Protein AF-A0A151RDU5-F1 (afdb_monomer)

Radius of gyration: 15.02 Å; Cα contacts (8 Å, |Δi|>4): 114; chains: 1; bounding box: 37×22×41 Å

Solvent-accessible surface area (backbone atoms only — not comparable to full-atom values): 6421 Å² total; per-residue (Å²): 124,76,64,65,60,54,51,60,67,51,36,37,76,74,36,85,84,36,59,48,31,72,65,89,85,68,60,55,82,44,62,76,42,80,73,50,37,50,99,86,41,55,71,61,38,51,54,50,45,44,54,55,26,50,81,62,45,46,37,43,42,52,70,49,76,56,69,86,61,56,95,87,41,85,59,31,66,40,45,52,53,44,37,54,40,51,39,29,28,53,43,51,22,31,34,71,72,62,33,60,76,49,64,83,59,90,48,39,50,76,104

Sequence (111 aa):
MADSAKTATSDHLVNLANPLFLHPGENPALVLVTPLLSDNNFQQWKHDMLVALETKNKDQFVLGTLPCPASSDPLLKAWRRCNKMVMSWLARSMTPSIRQSVMWIDSASEI

Secondary structure (DSSP, 8-state):
-HHHHHHHHHHHHH-TTSTT---TT--TT---SSSPB-TT-HHHHHHHHHHHHHTTT-HHHHTT-SPPPPTT-TTHHHHHHHHHHHHHHHHHTB-HHHHHHTTT--SGGG-

Nearest PDB structures (f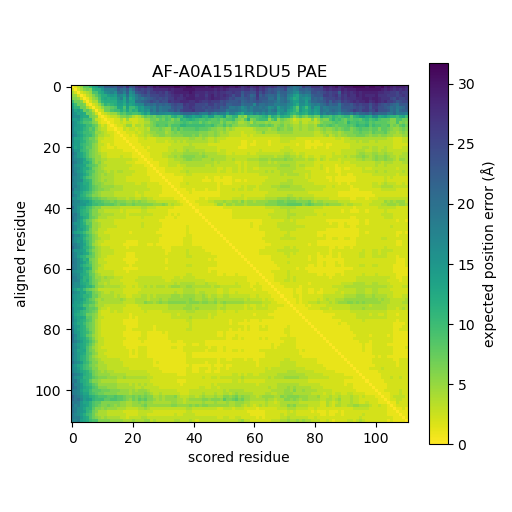oldseek):
  5csd-assembly2_B  TM=3.518E-01  e=3.905E+00  Talaromyces marneffei PM1
  5fb7-assembly1_C  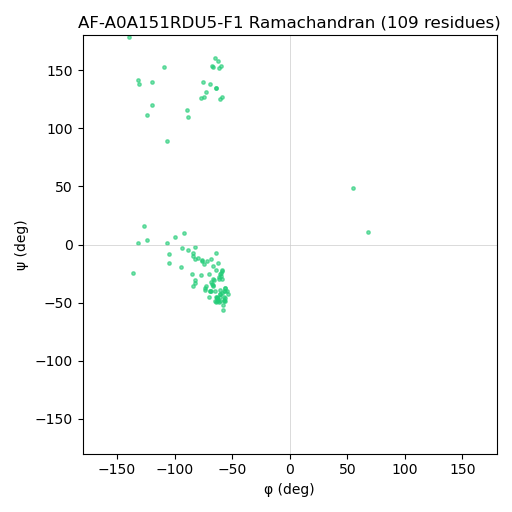TM=3.672E-01  e=5.059E+00  Talaromyces marneffei PM1

Organism: Cajanus cajan (NCBI:txid3821)

Foldseek 3Di:
DVPVLVVVLCCLDPPQLDLLNDDPPQDLLDAQDPPADDPPCCVVLVVSLCVSCVVRSPNCQQCVVDPQDDPPRSSNVSVQVSQSSSLSNNLNRHDPVVSVVCVPPRGNNVD

Structure (mmCIF, N/CA/C/O backbone):
data_AF-A0A151RDU5-F1
#
_entry.id   AF-A0A151RDU5-F1
#
loop_
_atom_site.group_PDB
_atom_site.id
_atom_site.type_symbol
_atom_site.label_atom_id
_atom_site.label_alt_id
_atom_site.label_comp_id
_atom_site.label_asym_id
_atom_site.label_entity_id
_atom_site.label_seq_id
_atom_site.pdbx_PDB_ins_code
_atom_site.Cartn_x
_atom_site.Cartn_y
_atom_site.Cartn_z
_atom_site.occupancy
_atom_site.B_iso_or_equiv
_atom_site.auth_seq_id
_atom_site.auth_comp_id
_atom_site.auth_asym_id
_atom_site.auth_atom_id
_atom_site.pdbx_PDB_model_num
ATOM 1 N N . MET A 1 1 ? -20.469 11.048 24.522 1.00 47.03 1 MET A N 1
ATOM 2 C CA . MET A 1 1 ? -19.123 10.694 24.007 1.00 47.03 1 MET A CA 1
ATOM 3 C C . MET A 1 1 ? -18.963 9.220 23.609 1.00 47.03 1 MET A C 1
ATOM 5 O O . MET A 1 1 ? -18.135 8.951 22.755 1.00 47.03 1 MET A O 1
ATOM 9 N N . ALA A 1 2 ? -19.745 8.271 24.149 1.00 44.16 2 ALA A N 1
ATOM 10 C CA . ALA A 1 2 ? -19.640 6.842 23.799 1.00 44.16 2 ALA A CA 1
ATOM 11 C C . ALA A 1 2 ? -20.211 6.450 22.412 1.00 44.16 2 ALA A C 1
ATOM 13 O O . ALA A 1 2 ? -19.887 5.383 21.896 1.00 44.16 2 ALA A O 1
ATOM 14 N N . ASP A 1 3 ? -21.040 7.304 21.806 1.00 44.34 3 ASP A N 1
ATOM 15 C CA . ASP A 1 3 ? -21.807 6.976 20.594 1.00 44.34 3 ASP A CA 1
ATOM 16 C C . ASP A 1 3 ? -21.003 7.181 19.289 1.00 44.34 3 ASP A C 1
ATOM 18 O O . ASP A 1 3 ? -21.038 6.362 18.369 1.00 44.34 3 ASP A O 1
ATOM 22 N N . SER A 1 4 ? -20.144 8.208 19.243 1.00 47.47 4 SER A N 1
ATOM 23 C CA . SER A 1 4 ? -19.265 8.470 18.090 1.00 47.47 4 SER A CA 1
ATOM 24 C C . SER A 1 4 ? -18.169 7.410 17.915 1.00 47.47 4 SER A C 1
ATOM 26 O O . SER A 1 4 ? -17.802 7.091 16.787 1.00 47.47 4 SER A O 1
ATOM 28 N N . ALA A 1 5 ? -17.676 6.814 19.009 1.00 50.59 5 ALA A N 1
ATOM 29 C CA . ALA A 1 5 ? -16.639 5.779 18.958 1.00 50.59 5 ALA A CA 1
ATOM 30 C C . ALA A 1 5 ? -17.165 4.431 18.427 1.00 50.59 5 ALA A C 1
ATOM 32 O O . ALA A 1 5 ? -16.456 3.742 17.693 1.00 50.59 5 ALA A O 1
ATOM 33 N N . LYS A 1 6 ? -18.420 4.070 18.747 1.00 50.59 6 LYS A N 1
ATOM 34 C CA . LYS A 1 6 ? -19.098 2.888 18.179 1.00 50.59 6 LYS A CA 1
ATOM 35 C C . LYS A 1 6 ? -19.409 3.062 16.695 1.00 50.59 6 LYS A C 1
ATOM 37 O O . LYS A 1 6 ? -19.209 2.139 15.914 1.00 50.59 6 LYS A O 1
ATOM 42 N N . THR A 1 7 ? -19.832 4.261 16.307 1.00 54.56 7 THR A N 1
ATOM 43 C CA . THR A 1 7 ? -20.157 4.584 14.912 1.00 54.56 7 THR A CA 1
ATOM 44 C C . THR A 1 7 ? -18.921 4.471 14.012 1.00 54.56 7 THR A C 1
ATOM 46 O O . THR A 1 7 ? -18.974 3.806 12.980 1.00 54.56 7 THR A O 1
ATOM 49 N N . ALA A 1 8 ? -17.772 5.003 14.450 1.00 57.56 8 ALA A N 1
ATOM 50 C CA . ALA A 1 8 ? -16.501 4.886 13.727 1.00 57.56 8 ALA A CA 1
ATOM 51 C C . ALA A 1 8 ? -15.972 3.437 13.639 1.00 57.56 8 ALA A C 1
ATOM 53 O O . ALA A 1 8 ? -15.332 3.062 12.656 1.00 57.56 8 ALA A O 1
ATOM 54 N N . THR A 1 9 ? -16.256 2.592 14.640 1.00 60.78 9 THR A N 1
ATOM 55 C CA . THR A 1 9 ? -15.820 1.184 14.632 1.00 60.78 9 THR A CA 1
ATOM 56 C C . THR A 1 9 ? -16.658 0.292 13.726 1.00 60.78 9 THR A C 1
ATOM 58 O O . THR A 1 9 ? -16.122 -0.687 13.230 1.00 60.78 9 THR A O 1
ATOM 61 N N . SER A 1 10 ? -17.920 0.602 13.441 1.00 74.12 10 SER A N 1
ATOM 62 C CA . SER A 1 10 ? -18.682 -0.111 12.402 1.00 74.12 10 SER A CA 1
ATOM 63 C C . SER A 1 10 ? -18.454 0.450 10.999 1.00 74.12 10 SER A C 1
ATOM 65 O O . SER A 1 10 ? -18.590 -0.284 10.024 1.00 74.12 10 SER A O 1
ATOM 67 N N . ASP A 1 11 ? -18.084 1.727 10.887 1.00 83.19 11 ASP A N 1
ATOM 68 C CA . ASP A 1 11 ? -17.970 2.432 9.606 1.00 83.19 11 ASP A CA 1
ATOM 69 C C . ASP A 1 11 ? -16.997 1.740 8.638 1.00 83.19 11 ASP A C 1
ATOM 71 O O . ASP A 1 11 ? -17.352 1.444 7.500 1.00 83.19 11 ASP A O 1
ATOM 75 N N . HIS A 1 12 ? -15.819 1.330 9.119 1.00 85.38 12 HIS A N 1
ATOM 76 C CA . HIS A 1 12 ? -14.824 0.615 8.308 1.00 85.38 12 HIS A CA 1
ATOM 77 C C . HIS A 1 12 ? -15.275 -0.770 7.796 1.00 85.38 12 HIS A C 1
ATOM 79 O O . HIS A 1 12 ? -14.545 -1.406 7.039 1.00 85.38 12 HIS A O 1
ATOM 85 N N . LEU A 1 13 ? -16.436 -1.278 8.223 1.00 86.94 13 LEU A N 1
ATOM 86 C CA . LEU A 1 13 ? -16.988 -2.555 7.760 1.00 86.94 13 LEU A CA 1
ATOM 87 C C . LEU A 1 13 ? -17.972 -2.398 6.600 1.00 86.94 13 LEU A C 1
ATOM 89 O O . LEU A 1 13 ? -18.244 -3.384 5.920 1.00 86.94 13 LEU A O 1
ATOM 93 N N . VAL A 1 14 ? -18.525 -1.202 6.386 1.00 89.62 14 VAL A N 1
ATOM 94 C CA . VAL A 1 14 ? -19.631 -0.987 5.435 1.00 89.62 14 VAL A CA 1
ATOM 95 C C . VAL A 1 14 ? -19.462 0.251 4.556 1.00 89.62 14 VAL A C 1
ATOM 97 O O . VAL A 1 14 ? -20.022 0.300 3.464 1.00 89.62 14 VAL A O 1
ATOM 100 N N . ASN A 1 15 ? -18.692 1.246 4.997 1.00 91.19 15 ASN A N 1
ATOM 101 C CA . ASN A 1 15 ? -18.498 2.492 4.271 1.00 91.19 15 ASN A CA 1
ATOM 102 C C . ASN A 1 15 ? -17.328 2.386 3.289 1.00 91.19 15 ASN A C 1
ATOM 104 O O . ASN A 1 15 ? -16.163 2.384 3.678 1.00 91.19 15 ASN A O 1
ATOM 108 N N . LEU A 1 16 ? -17.659 2.371 1.999 1.00 88.38 16 LEU A N 1
ATOM 109 C CA . LEU A 1 16 ? -16.709 2.309 0.884 1.00 88.38 16 LEU A CA 1
ATOM 110 C C . LEU A 1 16 ? -15.729 3.496 0.839 1.00 88.38 16 LEU A C 1
ATOM 112 O O . LEU A 1 16 ? -14.634 3.364 0.293 1.00 88.38 16 LEU A O 1
ATOM 116 N N . ALA A 1 17 ? -16.107 4.647 1.403 1.00 89.88 17 ALA A N 1
ATOM 117 C CA . ALA A 1 17 ? -15.253 5.831 1.466 1.00 89.88 17 ALA A CA 1
ATOM 118 C C . ALA A 1 17 ? -14.253 5.786 2.635 1.00 89.88 17 ALA A C 1
ATOM 120 O O . ALA A 1 17 ? -13.328 6.594 2.682 1.00 89.88 17 ALA A O 1
ATOM 121 N N . ASN A 1 18 ? -14.416 4.861 3.587 1.00 93.81 18 ASN A N 1
ATOM 122 C CA . ASN A 1 18 ? -13.499 4.745 4.712 1.00 93.81 18 ASN A CA 1
ATOM 123 C C . ASN A 1 18 ? -12.168 4.115 4.243 1.00 93.81 18 ASN A C 1
ATOM 125 O O . ASN A 1 18 ? -12.177 3.018 3.678 1.00 93.81 18 ASN A O 1
ATOM 129 N N . PRO A 1 19 ? -11.001 4.728 4.511 1.00 95.06 19 PRO A N 1
ATOM 130 C CA . PRO A 1 19 ? -9.712 4.185 4.075 1.00 95.06 19 PRO A CA 1
ATOM 131 C C . PRO A 1 19 ? -9.375 2.827 4.714 1.00 95.06 19 PRO A C 1
ATOM 133 O O . PRO A 1 19 ? -8.606 2.053 4.144 1.00 95.06 19 PRO A O 1
ATOM 136 N N . LEU A 1 20 ? -9.983 2.495 5.859 1.00 96.88 20 LEU A N 1
ATOM 137 C CA . LEU A 1 20 ? -9.848 1.208 6.551 1.00 96.88 20 LEU A CA 1
ATOM 138 C C . LEU A 1 20 ? -10.850 0.144 6.084 1.00 96.88 20 LEU A C 1
ATOM 140 O O . LEU A 1 20 ? -10.772 -1.002 6.540 1.00 96.88 20 LEU A O 1
ATOM 144 N N . PHE A 1 21 ? -11.776 0.499 5.191 1.00 95.69 21 PHE A N 1
ATOM 145 C CA . PHE A 1 21 ? -12.633 -0.474 4.533 1.00 95.69 21 PHE A CA 1
ATOM 146 C C . PHE A 1 21 ? -11.832 -1.267 3.500 1.00 95.69 21 PHE A C 1
ATOM 148 O O . PHE A 1 21 ? -11.113 -0.709 2.665 1.00 95.69 21 PHE A O 1
ATOM 155 N N . LEU A 1 22 ? -11.974 -2.590 3.552 1.00 95.19 22 LEU A N 1
ATOM 156 C CA . LEU A 1 22 ? -11.368 -3.519 2.609 1.00 95.19 22 LEU A CA 1
ATOM 157 C C . LEU A 1 22 ? -12.474 -4.369 1.990 1.00 95.19 22 LEU A C 1
ATOM 159 O O . LEU A 1 22 ? -13.078 -5.197 2.674 1.00 95.19 22 LEU A O 1
ATOM 163 N N . HIS A 1 23 ? -12.734 -4.161 0.699 1.00 92.06 23 HIS A N 1
ATOM 164 C CA . HIS A 1 23 ? -13.775 -4.896 -0.006 1.00 92.06 23 HIS A CA 1
ATOM 165 C C . HIS A 1 23 ? -13.428 -6.401 -0.052 1.00 92.06 23 HIS A C 1
ATOM 167 O O . HIS A 1 23 ? -12.289 -6.742 -0.379 1.00 92.06 23 HIS A O 1
ATOM 173 N N . PRO A 1 24 ? -14.372 -7.325 0.222 1.00 91.06 24 PRO A N 1
ATOM 174 C CA . PRO A 1 24 ? -14.094 -8.768 0.230 1.00 91.06 24 PRO A CA 1
ATOM 175 C C . PRO A 1 24 ? -13.558 -9.329 -1.095 1.00 91.06 24 PRO A C 1
ATOM 177 O O . PRO A 1 24 ? -12.916 -10.372 -1.105 1.00 91.06 24 PRO A O 1
ATOM 180 N N . GLY A 1 25 ? -13.830 -8.644 -2.210 1.00 92.50 25 GLY A N 1
ATOM 181 C CA . GLY A 1 25 ? -13.327 -9.003 -3.540 1.00 92.50 25 GLY A CA 1
ATOM 182 C C . GLY A 1 25 ? -11.899 -8.535 -3.846 1.00 92.50 25 GLY A C 1
ATOM 183 O O . GLY A 1 25 ? -11.406 -8.806 -4.937 1.00 92.50 25 GLY A O 1
ATOM 184 N N . GLU A 1 26 ? -11.237 -7.814 -2.936 1.00 94.69 26 GLU A N 1
ATOM 185 C CA . GLU A 1 26 ? -9.845 -7.404 -3.140 1.00 94.69 26 GLU A CA 1
ATOM 186 C C . GLU A 1 26 ? -8.897 -8.606 -3.088 1.00 94.69 26 GLU A C 1
ATOM 188 O O . GLU A 1 26 ? -9.008 -9.484 -2.231 1.00 94.69 26 GLU A O 1
ATOM 193 N N . ASN A 1 27 ? -7.930 -8.623 -4.005 1.00 96.19 27 ASN A N 1
ATOM 194 C CA . ASN A 1 27 ? -7.009 -9.738 -4.182 1.00 96.19 27 ASN A CA 1
ATOM 195 C C . ASN A 1 27 ? -5.556 -9.276 -3.967 1.00 96.19 27 ASN A C 1
ATOM 197 O O . ASN A 1 27 ? -5.077 -8.442 -4.742 1.00 96.19 27 ASN A O 1
ATOM 201 N N . PRO A 1 28 ? -4.815 -9.840 -2.993 1.00 95.94 28 PRO A N 1
ATOM 202 C CA . PRO A 1 28 ? -3.417 -9.473 -2.753 1.00 95.94 28 PRO A CA 1
ATOM 203 C C . PRO A 1 28 ? -2.470 -9.871 -3.898 1.00 95.94 28 PRO A C 1
ATOM 205 O O . PRO A 1 28 ? -1.374 -9.328 -4.001 1.00 95.94 28 PRO A O 1
ATOM 208 N N . ALA A 1 29 ? -2.864 -10.800 -4.774 1.00 96.44 29 ALA A N 1
ATOM 209 C CA . ALA A 1 29 ? -2.064 -11.215 -5.928 1.00 96.44 29 ALA A CA 1
ATOM 210 C C . ALA A 1 29 ? -2.230 -10.303 -7.159 1.00 96.44 29 ALA A C 1
ATOM 212 O O . ALA A 1 29 ? -1.503 -10.478 -8.142 1.00 96.44 29 ALA A O 1
ATOM 213 N N . LEU A 1 30 ? -3.161 -9.342 -7.119 1.00 97.44 30 LEU A N 1
ATOM 214 C CA . LEU A 1 30 ? -3.423 -8.429 -8.229 1.00 97.44 30 LEU A CA 1
ATOM 215 C C . LEU A 1 30 ? -2.205 -7.535 -8.507 1.00 97.44 30 LEU A C 1
ATOM 217 O O . LEU A 1 30 ? -1.607 -6.968 -7.593 1.00 97.44 30 LEU A O 1
ATOM 221 N N . VAL A 1 31 ? -1.851 -7.400 -9.784 1.00 98.19 31 VAL A N 1
ATOM 222 C CA . VAL A 1 31 ? -0.886 -6.401 -10.258 1.00 98.19 31 VAL A CA 1
ATOM 223 C C . VAL A 1 31 ? -1.677 -5.139 -10.586 1.00 98.19 31 VAL A C 1
ATOM 225 O O . VAL A 1 31 ? -2.535 -5.186 -11.464 1.00 98.19 31 VAL A O 1
ATOM 228 N N . LEU A 1 32 ? -1.428 -4.044 -9.865 1.00 98.00 32 LEU A N 1
ATOM 229 C CA . LEU A 1 32 ? -2.176 -2.797 -10.062 1.00 98.00 32 LEU A CA 1
ATOM 230 C C . LEU A 1 32 ? -1.636 -1.966 -11.224 1.00 98.00 32 LEU A C 1
ATOM 232 O O . LEU A 1 32 ? -2.407 -1.289 -11.894 1.00 98.00 32 LEU A O 1
ATOM 236 N N . VAL A 1 33 ? -0.322 -2.018 -11.452 1.00 98.06 33 VAL A N 1
ATOM 237 C CA . VAL A 1 33 ? 0.361 -1.163 -12.426 1.00 98.06 33 VAL A CA 1
ATOM 238 C C . VAL A 1 33 ? 1.271 -1.987 -13.323 1.00 98.06 33 VAL A C 1
ATOM 240 O O . VAL A 1 33 ? 2.013 -2.859 -12.866 1.00 98.06 33 VAL A O 1
ATOM 243 N N . THR A 1 34 ? 1.237 -1.657 -14.611 1.00 96.75 34 THR A N 1
ATOM 244 C CA . THR A 1 34 ? 2.196 -2.104 -15.621 1.00 96.75 34 THR A CA 1
ATOM 245 C C . THR A 1 34 ? 2.663 -0.896 -16.441 1.00 96.75 34 THR A C 1
ATOM 247 O O . THR A 1 34 ? 1.813 -0.074 -16.777 1.00 96.75 34 THR A O 1
ATOM 250 N N . PRO A 1 35 ? 3.947 -0.798 -16.833 1.00 97.50 35 PRO A N 1
ATOM 251 C CA . PRO A 1 35 ? 5.021 -1.763 -16.583 1.00 97.50 35 PRO A CA 1
ATOM 252 C C . PRO A 1 35 ? 5.403 -1.861 -15.097 1.00 97.50 35 PRO A C 1
ATOM 254 O O . PRO A 1 35 ? 5.200 -0.924 -14.330 1.00 97.50 35 PRO A O 1
ATOM 257 N N . LEU A 1 36 ? 5.938 -3.017 -14.687 1.00 98.44 36 LEU A N 1
ATOM 258 C CA . LEU A 1 36 ? 6.411 -3.222 -13.312 1.00 98.44 36 LEU A CA 1
ATOM 259 C C . LEU A 1 36 ? 7.543 -2.242 -12.977 1.00 98.44 36 LEU A C 1
ATOM 261 O O . LEU A 1 36 ? 8.309 -1.862 -13.868 1.00 98.44 36 LEU A O 1
ATOM 265 N N . LEU A 1 37 ? 7.693 -1.889 -11.698 1.00 98.50 37 LEU A N 1
ATOM 266 C CA . LEU A 1 37 ? 8.811 -1.060 -11.248 1.00 98.50 37 LEU A CA 1
ATOM 267 C C . LEU A 1 37 ? 10.144 -1.734 -11.580 1.00 98.50 37 LEU A C 1
ATOM 269 O O . LEU A 1 37 ? 10.383 -2.888 -11.210 1.00 98.50 37 LEU A O 1
ATOM 273 N N . SER A 1 38 ? 10.994 -0.978 -12.255 1.00 97.12 38 SER A N 1
ATOM 274 C CA . SER A 1 38 ? 12.341 -1.310 -12.700 1.00 97.12 38 SER A CA 1
ATOM 275 C C . SER A 1 38 ? 13.251 -0.093 -12.503 1.00 97.12 38 SER A C 1
ATOM 277 O O . SER A 1 38 ? 12.799 0.978 -12.093 1.00 97.12 38 SER A O 1
ATOM 279 N N . ASP A 1 39 ? 14.530 -0.237 -12.829 1.00 95.00 39 ASP A N 1
ATOM 280 C CA . ASP A 1 39 ? 15.556 0.755 -12.494 1.00 95.00 39 ASP A CA 1
ATOM 281 C C . ASP A 1 39 ? 15.421 2.092 -13.252 1.00 95.00 39 ASP A C 1
ATOM 283 O O . ASP A 1 39 ? 16.072 3.072 -12.899 1.00 95.00 39 ASP A O 1
ATOM 287 N N . ASN A 1 40 ? 14.580 2.163 -14.292 1.00 96.75 40 ASN A N 1
ATOM 288 C CA . ASN A 1 40 ? 14.480 3.326 -15.182 1.00 96.75 40 ASN A CA 1
ATOM 289 C C . ASN A 1 40 ? 13.069 3.932 -15.310 1.00 96.75 40 ASN A C 1
ATOM 291 O O . ASN A 1 40 ? 12.893 4.875 -16.078 1.00 96.75 40 ASN A O 1
ATOM 295 N N . ASN A 1 41 ? 12.068 3.430 -14.576 1.00 98.12 41 ASN A N 1
ATOM 296 C CA . ASN A 1 41 ? 10.670 3.861 -14.731 1.00 98.12 41 ASN A CA 1
ATOM 297 C C . ASN A 1 41 ? 9.992 4.323 -13.431 1.00 98.12 41 ASN A C 1
ATOM 299 O O . ASN A 1 41 ? 8.769 4.453 -13.400 1.00 98.12 41 ASN A O 1
ATOM 303 N N . PHE A 1 42 ? 10.760 4.615 -12.375 1.00 97.38 42 PHE A N 1
ATOM 304 C CA . PHE A 1 42 ? 10.211 4.960 -11.058 1.00 97.38 42 PHE A CA 1
ATOM 305 C C . PHE A 1 42 ? 9.191 6.105 -11.083 1.00 97.38 42 PHE A C 1
ATOM 307 O O . PHE A 1 42 ? 8.157 5.993 -10.438 1.00 97.38 42 PHE A O 1
ATOM 314 N N . GLN A 1 43 ? 9.433 7.185 -11.836 1.00 98.12 43 GLN A N 1
ATOM 315 C CA . GLN A 1 43 ? 8.505 8.327 -11.864 1.00 98.12 43 GLN A CA 1
ATOM 316 C C . GLN A 1 43 ? 7.139 7.952 -12.451 1.00 98.12 43 GLN A C 1
ATOM 318 O O . GLN A 1 43 ? 6.111 8.282 -11.862 1.00 98.12 43 GLN A O 1
ATOM 323 N N . GLN A 1 44 ? 7.132 7.213 -13.566 1.00 98.38 44 GLN A N 1
ATOM 324 C CA . GLN A 1 44 ? 5.902 6.719 -14.186 1.00 98.38 44 GLN A CA 1
ATOM 325 C C . GLN A 1 44 ? 5.189 5.735 -13.256 1.00 98.38 44 GLN A C 1
ATOM 327 O O . GLN A 1 44 ? 4.010 5.897 -12.961 1.00 98.38 44 GLN A O 1
ATOM 332 N N . TRP A 1 45 ? 5.929 4.755 -12.730 1.00 98.56 45 TRP A N 1
ATOM 333 C CA . TRP A 1 45 ? 5.375 3.751 -11.831 1.00 98.56 45 TRP A CA 1
ATOM 334 C C . TRP A 1 45 ? 4.788 4.373 -10.560 1.00 98.56 45 TRP A C 1
ATOM 336 O O . TRP A 1 45 ? 3.694 4.004 -10.149 1.00 98.56 45 TRP A O 1
ATOM 346 N N . LYS A 1 46 ? 5.481 5.348 -9.958 1.00 98.12 46 LYS A N 1
ATOM 347 C CA . LYS A 1 46 ? 5.020 6.064 -8.764 1.00 98.12 46 LYS A CA 1
ATOM 348 C C . LYS A 1 46 ? 3.702 6.781 -9.034 1.00 98.12 46 LYS A C 1
ATOM 350 O O . LYS A 1 46 ? 2.786 6.670 -8.225 1.00 98.12 46 LYS A O 1
ATOM 355 N N . HIS A 1 47 ? 3.619 7.516 -10.143 1.00 98.44 47 HIS A N 1
ATOM 356 C CA . HIS A 1 47 ? 2.397 8.208 -10.540 1.00 98.44 47 HIS A CA 1
ATOM 357 C C . HIS A 1 47 ? 1.236 7.219 -10.697 1.00 98.44 47 HIS A C 1
ATOM 359 O O . HIS A 1 47 ? 0.199 7.374 -10.057 1.00 98.44 47 HIS A O 1
ATOM 365 N N . ASP A 1 48 ? 1.436 6.160 -11.478 1.00 98.56 48 ASP A N 1
ATOM 366 C CA . ASP A 1 48 ? 0.375 5.197 -11.776 1.00 98.56 48 ASP A CA 1
ATOM 367 C C . ASP A 1 48 ? -0.051 4.407 -10.537 1.00 98.56 48 ASP A C 1
ATOM 369 O O . ASP A 1 48 ? -1.233 4.109 -10.361 1.00 98.56 48 ASP A O 1
ATOM 373 N N . MET A 1 49 ? 0.893 4.105 -9.642 1.00 98.56 49 MET A N 1
ATOM 374 C CA . MET A 1 49 ? 0.606 3.407 -8.394 1.00 98.56 49 MET A CA 1
ATOM 375 C C . MET A 1 49 ? -0.193 4.284 -7.434 1.00 98.56 49 MET A C 1
ATOM 377 O O . MET A 1 49 ? -1.131 3.791 -6.808 1.00 98.56 49 MET A O 1
ATOM 381 N N . LEU A 1 50 ? 0.124 5.580 -7.347 1.00 98.50 50 LEU A N 1
ATOM 382 C CA . LEU A 1 50 ? -0.676 6.530 -6.574 1.00 98.50 50 LEU A CA 1
ATOM 383 C C . LEU A 1 50 ? -2.101 6.620 -7.121 1.00 98.50 50 LEU A C 1
ATOM 385 O O . LEU A 1 50 ? -3.038 6.417 -6.354 1.00 98.50 50 LEU A O 1
ATOM 389 N N . VAL A 1 51 ? -2.275 6.793 -8.436 1.00 98.50 51 VAL A N 1
ATOM 390 C CA . VAL A 1 51 ? -3.608 6.811 -9.066 1.00 98.50 51 VAL A CA 1
ATOM 391 C C . VAL A 1 51 ? -4.376 5.520 -8.762 1.00 98.50 51 VAL A C 1
ATOM 393 O O . VAL A 1 51 ? -5.530 5.562 -8.333 1.00 98.50 51 VAL A O 1
ATOM 396 N N . ALA A 1 52 ? -3.744 4.354 -8.922 1.00 98.31 52 ALA A N 1
ATOM 397 C CA . ALA A 1 52 ? -4.388 3.072 -8.647 1.00 98.31 52 ALA A CA 1
ATOM 398 C C . ALA A 1 52 ? -4.829 2.939 -7.177 1.00 98.31 52 ALA A C 1
ATOM 400 O O . ALA A 1 52 ? -5.916 2.427 -6.902 1.00 98.31 52 ALA A O 1
ATOM 401 N N . LEU A 1 53 ? -4.023 3.415 -6.226 1.00 98.12 53 LEU A N 1
ATOM 402 C CA . LEU A 1 53 ? -4.356 3.378 -4.802 1.00 98.12 53 LEU A CA 1
ATOM 403 C C . LEU A 1 53 ? -5.425 4.408 -4.412 1.00 98.12 53 LEU A C 1
ATOM 405 O O . LEU A 1 53 ? -6.290 4.081 -3.597 1.00 98.12 53 LEU A O 1
ATOM 409 N N . GLU A 1 54 ? -5.417 5.604 -5.002 1.00 97.50 54 GLU A N 1
ATOM 410 C CA . GLU A 1 54 ? -6.452 6.629 -4.795 1.00 97.50 54 GLU A CA 1
ATOM 411 C C . GLU A 1 54 ? -7.828 6.117 -5.230 1.00 97.50 54 GLU A C 1
ATOM 413 O O . GLU A 1 54 ? -8.791 6.227 -4.476 1.00 97.50 54 GLU A O 1
ATOM 418 N N . THR A 1 55 ? -7.925 5.428 -6.376 1.00 96.25 55 THR A N 1
ATOM 419 C CA . THR A 1 55 ? -9.202 4.826 -6.823 1.00 96.25 55 THR A CA 1
ATOM 420 C C . THR A 1 55 ? -9.750 3.762 -5.861 1.00 96.25 55 THR A C 1
ATOM 422 O O . THR A 1 55 ? -10.926 3.405 -5.928 1.00 96.25 55 THR A O 1
ATOM 425 N N . LYS A 1 56 ? -8.906 3.262 -4.949 1.00 95.31 56 LYS A N 1
ATOM 426 C CA . LYS A 1 56 ? -9.237 2.277 -3.911 1.00 95.31 56 LYS A CA 1
ATOM 427 C C . LYS A 1 56 ? -9.326 2.883 -2.501 1.00 95.31 56 LYS A C 1
ATOM 429 O O . LYS A 1 56 ? -9.559 2.134 -1.546 1.00 95.31 56 LYS A O 1
ATOM 434 N N . ASN A 1 57 ? -9.132 4.197 -2.345 1.00 96.94 57 ASN A N 1
ATOM 435 C CA . ASN A 1 57 ? -9.002 4.891 -1.057 1.00 96.94 57 ASN 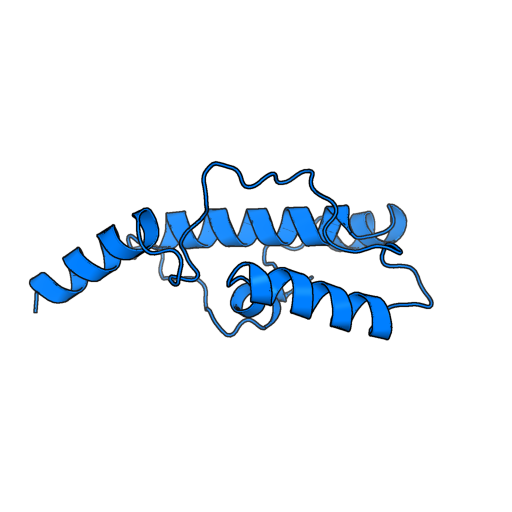A CA 1
ATOM 436 C C . ASN A 1 57 ? -7.892 4.286 -0.170 1.00 96.94 57 ASN A C 1
ATOM 438 O O . ASN A 1 57 ? -8.133 3.911 0.984 1.00 96.94 57 ASN A O 1
ATOM 442 N N . LYS A 1 58 ? -6.696 4.070 -0.736 1.00 97.81 58 LYS A N 1
ATOM 443 C CA . LYS A 1 58 ? -5.546 3.434 -0.058 1.00 97.81 58 LYS A CA 1
ATOM 444 C C . LYS A 1 58 ? -4.222 4.192 -0.206 1.00 97.81 58 LYS A C 1
ATOM 446 O O . LYS A 1 58 ? -3.211 3.747 0.332 1.00 97.81 58 LYS A O 1
ATOM 451 N N . ASP A 1 59 ? -4.224 5.332 -0.879 1.00 98.06 59 ASP A N 1
ATOM 452 C CA . ASP A 1 59 ? -3.078 6.232 -1.060 1.00 98.06 59 ASP A CA 1
ATOM 453 C C . ASP A 1 59 ? -2.469 6.689 0.277 1.00 98.06 59 ASP A C 1
ATOM 455 O O . ASP A 1 59 ? -1.250 6.703 0.444 1.00 98.06 59 ASP A O 1
ATOM 459 N N . GLN A 1 60 ? -3.307 6.934 1.286 1.00 97.94 60 GLN A N 1
ATOM 460 C CA . GLN A 1 60 ? -2.862 7.381 2.608 1.00 97.94 60 GLN A CA 1
ATOM 461 C C . GLN A 1 60 ? -1.895 6.409 3.307 1.00 97.94 60 GLN A C 1
ATOM 463 O 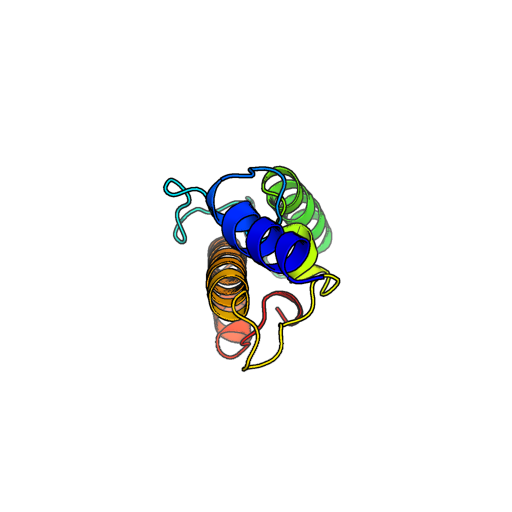O . GLN A 1 60 ? -1.145 6.825 4.193 1.00 97.94 60 GLN A O 1
ATOM 468 N N . PHE A 1 61 ? -1.894 5.124 2.925 1.00 98.25 61 PHE A N 1
ATOM 469 C CA . PHE A 1 61 ? -0.954 4.131 3.455 1.00 98.25 61 PHE A CA 1
ATOM 470 C C . PHE A 1 61 ? 0.461 4.312 2.904 1.00 98.25 61 PHE A C 1
ATOM 472 O O . PHE A 1 61 ? 1.412 4.157 3.662 1.00 98.25 61 PHE A O 1
ATOM 479 N N . VAL A 1 62 ? 0.613 4.653 1.618 1.00 97.88 62 VAL A N 1
ATOM 480 C CA . VAL A 1 62 ? 1.936 4.914 1.017 1.00 97.88 62 VAL A CA 1
ATOM 481 C C . VAL A 1 62 ? 2.422 6.328 1.305 1.00 97.88 62 VAL A C 1
ATOM 483 O O . VAL A 1 62 ? 3.615 6.551 1.458 1.00 97.88 62 VAL A O 1
ATOM 486 N N . LEU A 1 63 ? 1.499 7.283 1.451 1.00 97.31 63 LEU A N 1
ATOM 487 C CA . LEU A 1 63 ? 1.828 8.651 1.854 1.00 97.31 63 LEU A CA 1
ATOM 488 C C . LEU A 1 63 ? 2.139 8.771 3.355 1.00 97.31 63 LEU A C 1
ATOM 490 O O . LEU A 1 63 ? 2.640 9.803 3.794 1.00 97.31 63 LEU A O 1
ATOM 494 N N . GLY A 1 64 ? 1.816 7.750 4.156 1.00 96.50 64 GLY A N 1
ATOM 495 C CA . GLY A 1 64 ? 2.004 7.764 5.610 1.00 96.50 64 GLY A CA 1
ATOM 496 C C . GLY A 1 64 ? 1.094 8.752 6.350 1.00 96.50 64 GLY A C 1
ATOM 497 O O . GLY A 1 64 ? 1.272 8.982 7.544 1.00 96.50 64 GLY A O 1
ATOM 498 N N . THR A 1 65 ? 0.101 9.332 5.671 1.00 97.31 65 THR A N 1
ATOM 499 C CA . THR A 1 65 ? -0.842 10.294 6.259 1.00 97.31 65 THR A CA 1
ATOM 500 C C . THR A 1 65 ? -1.904 9.621 7.128 1.00 97.31 65 THR A C 1
ATOM 502 O O . THR A 1 65 ? -2.591 10.307 7.882 1.00 97.31 65 THR A O 1
ATOM 505 N N . LEU A 1 66 ? -2.038 8.291 7.048 1.00 95.69 66 LEU A N 1
ATOM 506 C CA . LEU A 1 66 ? -2.866 7.482 7.943 1.00 95.69 66 LEU A CA 1
ATOM 507 C C . LEU A 1 66 ? -1.978 6.683 8.918 1.00 95.69 66 LEU A C 1
ATOM 509 O O . LEU A 1 66 ? -1.599 5.547 8.608 1.00 95.69 66 LEU A O 1
ATOM 513 N N . PRO A 1 67 ? -1.637 7.246 10.093 1.00 94.88 67 PRO A N 1
ATOM 514 C CA . PRO A 1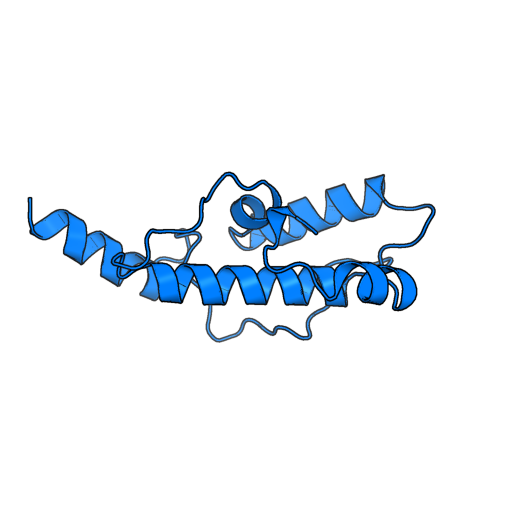 67 ? -0.698 6.623 11.019 1.00 94.88 67 PRO A CA 1
ATOM 515 C C . PRO A 1 67 ? -1.244 5.320 11.611 1.00 94.88 67 PRO A C 1
ATOM 517 O O . PRO A 1 67 ? -2.454 5.140 11.769 1.00 94.88 67 PRO A O 1
ATOM 520 N N . CYS A 1 68 ? -0.332 4.418 11.979 1.00 95.94 68 CYS A N 1
ATOM 521 C CA . CYS A 1 68 ? -0.672 3.182 12.677 1.00 95.94 68 CYS A CA 1
ATOM 522 C C . CYS A 1 68 ? -1.356 3.499 14.026 1.00 95.94 68 CYS A C 1
ATOM 524 O O . CYS A 1 68 ? -0.777 4.229 14.837 1.00 95.94 68 CYS A O 1
ATOM 526 N N . PRO A 1 69 ? -2.558 2.956 14.296 1.00 96.25 69 PRO A N 1
ATOM 527 C CA . PRO A 1 69 ? -3.237 3.152 15.572 1.00 96.25 69 PRO A CA 1
ATOM 528 C C . PRO A 1 69 ? -2.483 2.536 16.760 1.00 96.25 69 PRO A C 1
ATOM 530 O O . PRO A 1 69 ? -1.680 1.611 16.608 1.00 96.25 69 PRO A O 1
ATOM 533 N N . ALA A 1 70 ? -2.795 3.003 17.971 1.00 96.56 70 ALA A N 1
ATOM 534 C CA . ALA A 1 70 ? -2.261 2.426 19.204 1.00 96.56 70 ALA A CA 1
ATOM 535 C C . ALA A 1 70 ? -2.684 0.954 19.385 1.00 96.56 70 ALA A C 1
ATOM 537 O O . ALA A 1 70 ? -3.703 0.507 18.863 1.00 96.56 70 ALA A O 1
ATOM 538 N N . SER A 1 71 ? -1.934 0.193 20.189 1.00 95.44 71 SER A N 1
ATOM 539 C CA . SER A 1 71 ? -2.216 -1.229 20.462 1.00 95.44 71 SER A CA 1
ATOM 540 C C . SER A 1 71 ? -3.585 -1.492 21.100 1.00 95.44 71 SER A C 1
ATOM 542 O O . SER A 1 71 ? -4.145 -2.572 20.914 1.00 95.44 71 SER A O 1
ATOM 544 N N . SER A 1 72 ? -4.122 -0.516 21.832 1.00 95.69 72 SER A N 1
ATOM 545 C CA . SER A 1 72 ? -5.449 -0.552 22.451 1.00 95.69 72 SER A CA 1
ATOM 546 C C . SER A 1 72 ? -6.582 -0.140 21.507 1.00 95.69 72 SER A C 1
ATOM 548 O O . SER A 1 72 ? -7.749 -0.300 21.865 1.00 95.69 72 SER A O 1
ATOM 550 N N . ASP A 1 73 ? -6.266 0.392 20.324 1.00 93.81 73 ASP A N 1
ATOM 551 C CA . ASP A 1 73 ? -7.266 0.897 19.393 1.00 93.81 73 ASP A CA 1
ATOM 552 C C . ASP A 1 73 ? -7.965 -0.269 18.662 1.00 93.81 73 ASP A C 1
ATOM 554 O O . ASP A 1 73 ? -7.298 -1.102 18.030 1.00 93.81 73 ASP A O 1
ATOM 558 N N . PRO A 1 74 ? -9.309 -0.351 18.695 1.00 93.50 74 PRO A N 1
ATOM 559 C CA . PRO A 1 74 ? -10.053 -1.393 17.987 1.00 93.50 74 PRO A CA 1
ATOM 560 C C . PRO A 1 74 ? -9.820 -1.401 16.464 1.00 93.50 74 PRO A C 1
ATOM 562 O O . PRO A 1 74 ? -9.955 -2.454 15.833 1.00 93.50 74 PRO A O 1
ATOM 565 N N . LEU A 1 75 ? -9.436 -0.272 15.860 1.00 94.94 75 LEU A N 1
ATOM 566 C CA . LEU A 1 75 ? -9.183 -0.139 14.423 1.00 94.94 75 LEU A CA 1
ATOM 567 C C . LEU A 1 75 ? -7.813 -0.679 13.991 1.00 94.94 75 LEU A C 1
ATOM 569 O O . LEU A 1 75 ? -7.596 -0.889 12.795 1.00 94.94 75 LEU A O 1
ATOM 573 N N . LEU A 1 76 ? -6.907 -0.994 14.925 1.00 95.75 76 LEU A N 1
ATOM 574 C CA . LEU A 1 76 ? -5.564 -1.495 14.610 1.00 95.75 76 LEU A CA 1
ATOM 575 C C . LEU A 1 76 ? -5.592 -2.737 13.705 1.00 95.75 76 LEU A C 1
ATOM 577 O O . LEU A 1 76 ? -4.796 -2.864 12.774 1.00 95.75 76 LEU A O 1
ATOM 581 N N . LYS A 1 77 ? -6.526 -3.665 13.942 1.00 95.62 77 LYS A N 1
ATOM 582 C CA . LYS A 1 77 ? -6.661 -4.874 13.111 1.00 95.62 77 LYS A CA 1
ATOM 583 C C . LYS A 1 77 ? -7.118 -4.551 11.686 1.00 95.62 77 LYS A C 1
ATOM 585 O O . LYS A 1 77 ? -6.701 -5.227 10.747 1.00 95.62 77 LYS A O 1
ATOM 590 N N . ALA A 1 78 ? -7.978 -3.550 11.507 1.00 96.25 78 ALA A N 1
ATOM 591 C CA . ALA A 1 78 ? -8.413 -3.102 10.186 1.00 96.25 78 ALA A CA 1
ATOM 592 C C . ALA A 1 78 ? -7.276 -2.396 9.440 1.00 96.25 78 ALA A C 1
ATOM 594 O O . ALA A 1 78 ? -6.985 -2.756 8.299 1.00 96.25 78 ALA A O 1
ATOM 595 N N . TRP A 1 79 ? -6.563 -1.498 10.127 1.00 97.31 79 TRP A N 1
ATOM 596 C CA . TRP A 1 79 ? -5.382 -0.821 9.595 1.00 97.31 79 TRP A CA 1
ATOM 597 C C . TRP A 1 79 ? -4.314 -1.818 9.139 1.00 97.31 79 TRP A C 1
ATOM 599 O O . TRP A 1 79 ? -3.876 -1.761 7.994 1.00 97.31 79 TRP A O 1
ATOM 609 N N . ARG A 1 80 ? -3.970 -2.814 9.971 1.00 97.25 80 ARG A N 1
ATOM 610 C CA . ARG A 1 80 ? -2.975 -3.846 9.618 1.00 97.25 80 ARG A CA 1
ATOM 611 C C . ARG A 1 80 ? -3.360 -4.637 8.370 1.00 97.25 80 ARG A C 1
ATOM 613 O O . ARG A 1 80 ? -2.498 -4.893 7.534 1.00 97.25 80 ARG A O 1
ATOM 620 N N . ARG A 1 81 ? -4.636 -5.016 8.231 1.00 96.69 81 ARG A N 1
ATOM 621 C CA . ARG A 1 81 ? -5.130 -5.727 7.038 1.00 96.69 81 ARG A CA 1
ATOM 622 C C . ARG A 1 81 ? -4.983 -4.873 5.781 1.00 96.69 81 ARG A C 1
ATOM 624 O O . ARG A 1 81 ? -4.450 -5.361 4.790 1.00 96.69 81 ARG A O 1
ATOM 631 N N . CYS A 1 82 ? -5.404 -3.610 5.836 1.00 97.69 82 CYS A N 1
ATOM 632 C CA . CYS A 1 82 ? -5.275 -2.688 4.708 1.00 97.69 82 CYS A CA 1
ATOM 633 C C . CYS A 1 82 ? -3.805 -2.425 4.355 1.00 97.69 82 CYS A C 1
ATOM 635 O O . CYS A 1 82 ? -3.439 -2.558 3.193 1.00 97.69 82 CYS A O 1
ATOM 637 N N . ASN A 1 83 ? -2.948 -2.168 5.347 1.00 98.06 83 ASN A N 1
ATOM 638 C CA . ASN A 1 83 ? -1.514 -1.974 5.137 1.00 98.06 83 ASN A CA 1
ATOM 639 C C . ASN A 1 83 ? -0.875 -3.183 4.432 1.00 98.06 83 ASN A C 1
ATOM 641 O O . ASN A 1 83 ? -0.215 -3.023 3.411 1.00 98.06 83 ASN A O 1
ATOM 645 N N . LYS A 1 84 ? -1.131 -4.415 4.904 1.00 97.38 84 LYS A N 1
ATOM 646 C CA . LYS A 1 84 ? -0.587 -5.626 4.261 1.00 97.38 84 LYS A CA 1
ATOM 647 C C . LYS A 1 84 ? -1.169 -5.873 2.857 1.00 97.38 84 LYS A C 1
ATOM 649 O O . LYS A 1 84 ? -0.461 -6.408 2.003 1.00 97.38 84 LYS A O 1
ATOM 654 N N . MET A 1 85 ? -2.407 -5.451 2.582 1.00 98.00 85 MET A N 1
ATOM 655 C CA . MET A 1 85 ? -2.970 -5.475 1.224 1.00 98.00 85 MET A CA 1
ATOM 656 C C . MET A 1 85 ? -2.215 -4.518 0.290 1.00 98.00 85 MET A C 1
ATOM 658 O O . MET A 1 85 ? -1.773 -4.933 -0.779 1.00 98.00 85 MET A O 1
ATOM 662 N N . VAL A 1 86 ? -1.989 -3.272 0.719 1.00 98.31 86 VAL A N 1
ATOM 663 C CA . VAL A 1 86 ? -1.231 -2.274 -0.055 1.00 98.31 86 VAL A CA 1
ATOM 664 C C . VAL A 1 86 ? 0.200 -2.746 -0.307 1.00 98.31 86 VAL A C 1
ATOM 666 O O . VAL A 1 86 ? 0.658 -2.714 -1.446 1.00 98.31 86 VAL A O 1
ATOM 669 N N . MET A 1 87 ? 0.877 -3.284 0.713 1.00 98.00 87 MET A N 1
ATOM 670 C CA . MET A 1 87 ? 2.202 -3.895 0.554 1.00 98.00 87 MET A CA 1
ATOM 671 C C . MET A 1 87 ? 2.204 -5.033 -0.472 1.00 98.00 87 MET A C 1
ATOM 673 O O . MET A 1 87 ? 3.136 -5.146 -1.267 1.00 98.00 87 MET A O 1
ATOM 677 N N . SER A 1 88 ? 1.154 -5.862 -0.491 1.00 97.25 88 SER A N 1
ATOM 678 C CA . SER A 1 88 ? 1.026 -6.938 -1.478 1.00 97.25 88 SER A CA 1
ATOM 679 C C . SER A 1 88 ? 0.926 -6.370 -2.894 1.00 97.25 88 SER A C 1
ATOM 681 O O . SER A 1 88 ? 1.666 -6.806 -3.772 1.00 97.25 88 SER A O 1
ATOM 683 N N . TRP A 1 89 ? 0.104 -5.343 -3.118 1.00 98.25 89 TRP A N 1
ATOM 684 C CA . TRP A 1 89 ? -0.013 -4.685 -4.424 1.00 98.25 89 TRP A CA 1
ATOM 685 C C . TRP A 1 89 ? 1.262 -3.973 -4.878 1.00 98.25 89 TRP A C 1
ATOM 687 O O . TRP A 1 89 ? 1.616 -4.071 -6.057 1.00 98.25 89 TRP A O 1
ATOM 697 N N . LEU A 1 90 ? 1.974 -3.307 -3.963 1.00 98.19 90 LEU A N 1
ATOM 698 C CA . LEU A 1 90 ? 3.295 -2.721 -4.221 1.00 98.19 90 LEU A CA 1
ATOM 699 C C . LEU A 1 90 ? 4.261 -3.804 -4.686 1.00 98.19 90 LEU A C 1
ATOM 701 O O . LEU A 1 90 ? 4.752 -3.746 -5.812 1.00 98.19 90 LEU A O 1
ATOM 705 N N . ALA A 1 91 ? 4.432 -4.856 -3.884 1.00 97.12 91 ALA A N 1
ATOM 706 C CA . ALA A 1 91 ? 5.302 -5.974 -4.214 1.00 97.12 91 ALA A CA 1
ATOM 707 C C . ALA A 1 91 ? 4.920 -6.607 -5.561 1.00 97.12 91 ALA A C 1
ATOM 709 O O . ALA A 1 91 ? 5.787 -6.854 -6.405 1.00 97.12 91 ALA A O 1
ATOM 710 N N . ARG A 1 92 ? 3.629 -6.864 -5.804 1.00 97.56 92 ARG A N 1
ATOM 711 C CA . ARG A 1 92 ? 3.133 -7.451 -7.056 1.00 97.56 92 ARG A CA 1
ATOM 712 C C . ARG A 1 92 ? 3.419 -6.585 -8.281 1.00 97.56 92 ARG A C 1
ATOM 714 O O . ARG A 1 92 ? 3.641 -7.152 -9.350 1.00 97.56 92 ARG A O 1
ATOM 721 N N . SER A 1 93 ? 3.477 -5.268 -8.105 1.00 98.19 93 SER A N 1
ATOM 722 C CA . SER A 1 93 ? 3.732 -4.282 -9.162 1.00 98.19 93 SER A CA 1
ATOM 723 C C . SER A 1 93 ? 5.222 -3.936 -9.325 1.00 98.19 93 SER A C 1
ATOM 725 O O . SER A 1 93 ? 5.560 -3.030 -10.078 1.00 98.19 93 SER A O 1
ATOM 727 N N . MET A 1 94 ? 6.126 -4.670 -8.669 1.00 98.06 94 MET A N 1
ATOM 728 C CA . MET A 1 94 ? 7.584 -4.542 -8.802 1.00 98.06 9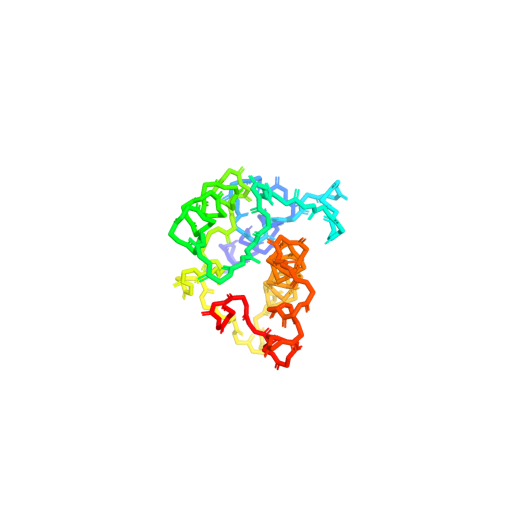4 MET A CA 1
ATOM 729 C C . MET A 1 94 ? 8.201 -5.733 -9.533 1.00 98.06 94 MET A C 1
ATOM 731 O O . MET A 1 94 ? 7.704 -6.865 -9.456 1.00 98.06 94 MET A O 1
ATOM 735 N N . THR A 1 95 ? 9.335 -5.499 -10.195 1.00 98.12 95 THR A N 1
ATOM 736 C CA . THR A 1 95 ? 10.214 -6.580 -10.661 1.00 98.12 95 THR A CA 1
ATOM 737 C C . THR A 1 95 ? 10.715 -7.433 -9.481 1.00 98.12 95 THR A C 1
ATOM 739 O O . THR A 1 95 ? 10.777 -6.951 -8.347 1.00 98.12 95 THR A O 1
ATOM 742 N N . PRO A 1 96 ? 11.066 -8.718 -9.701 1.00 97.19 96 PRO A N 1
ATOM 743 C CA . PRO A 1 96 ? 11.519 -9.599 -8.621 1.00 97.19 96 PRO A CA 1
ATOM 744 C C . PRO A 1 96 ? 12.728 -9.076 -7.833 1.00 97.19 96 PRO A C 1
ATOM 746 O O . PRO A 1 96 ? 12.752 -9.241 -6.617 1.00 97.19 96 PRO A O 1
ATOM 749 N N . SER A 1 97 ? 13.689 -8.427 -8.499 1.00 96.75 97 SER A N 1
ATOM 750 C CA . SER A 1 97 ? 14.888 -7.861 -7.865 1.00 96.75 97 SER A CA 1
ATOM 751 C C . SER A 1 97 ? 14.542 -6.750 -6.872 1.00 96.75 97 SER A C 1
ATOM 753 O O . SER A 1 97 ? 14.975 -6.804 -5.724 1.00 96.75 97 SER A O 1
ATOM 755 N N . ILE A 1 98 ? 13.702 -5.793 -7.277 1.00 97.00 98 ILE A N 1
ATOM 756 C CA . ILE A 1 98 ? 13.254 -4.693 -6.411 1.00 97.00 98 ILE A CA 1
ATOM 757 C C . ILE A 1 98 ? 12.335 -5.212 -5.303 1.00 97.00 98 ILE A C 1
ATOM 759 O O . ILE A 1 98 ? 12.471 -4.831 -4.148 1.00 97.00 98 ILE A O 1
ATOM 763 N N . ARG A 1 99 ? 11.437 -6.159 -5.605 1.00 96.31 99 ARG A N 1
ATOM 764 C CA . ARG A 1 99 ? 10.609 -6.791 -4.565 1.00 96.31 99 ARG A CA 1
ATOM 765 C C . ARG A 1 99 ? 11.464 -7.425 -3.466 1.00 96.31 99 ARG A C 1
ATOM 767 O O . ARG A 1 99 ? 11.097 -7.373 -2.296 1.00 96.31 99 ARG A O 1
ATOM 774 N N . GLN A 1 100 ? 12.574 -8.061 -3.836 1.00 95.81 100 GLN A N 1
ATOM 775 C CA . GLN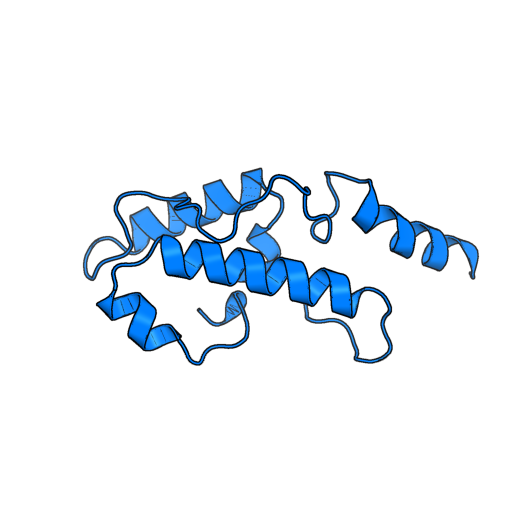 A 1 100 ? 13.446 -8.728 -2.877 1.00 95.81 100 GLN A CA 1
ATOM 776 C C . GLN A 1 100 ? 14.158 -7.736 -1.948 1.00 95.81 100 GLN A C 1
ATOM 778 O O . GLN A 1 100 ? 14.345 -8.062 -0.777 1.00 95.81 100 GLN A O 1
ATOM 783 N N . SER A 1 101 ? 14.508 -6.534 -2.422 1.00 94.69 101 SER A N 1
ATOM 784 C CA . SER A 1 101 ? 15.165 -5.524 -1.580 1.00 94.69 101 SER A CA 1
ATOM 785 C C . SER A 1 101 ? 14.237 -4.922 -0.521 1.00 94.69 101 SER A C 1
ATOM 787 O O . SER A 1 101 ? 14.719 -4.517 0.533 1.00 94.69 101 SER A O 1
ATOM 789 N N . VAL A 1 102 ? 12.920 -4.922 -0.755 1.00 92.69 102 VAL A N 1
ATOM 790 C CA . VAL A 1 102 ? 11.909 -4.363 0.168 1.00 92.69 102 VAL A CA 1
ATOM 791 C C . VAL A 1 102 ? 11.195 -5.415 1.027 1.00 92.69 102 VAL A C 1
ATOM 793 O O . VAL A 1 102 ? 10.265 -5.095 1.762 1.00 92.69 102 VAL A O 1
ATOM 796 N N . MET A 1 103 ? 11.617 -6.684 0.969 1.00 90.38 103 MET A N 1
ATOM 797 C CA . MET A 1 103 ? 10.937 -7.812 1.629 1.00 90.38 103 MET A CA 1
ATOM 798 C C . MET A 1 103 ? 10.803 -7.667 3.155 1.00 90.38 103 MET A C 1
ATOM 800 O O . MET A 1 1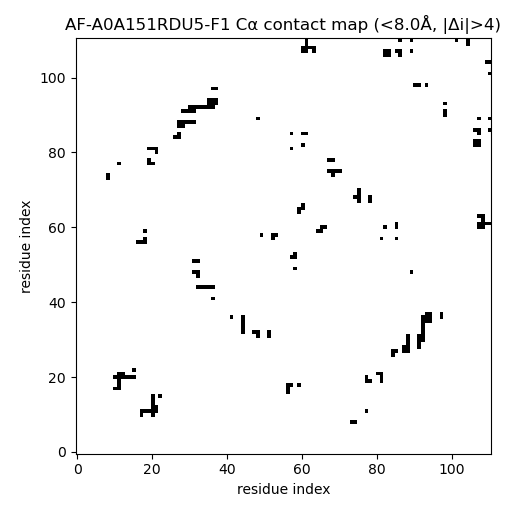03 ? 9.863 -8.202 3.738 1.00 90.38 103 MET A O 1
ATOM 804 N N . TRP A 1 104 ? 11.747 -6.974 3.794 1.00 91.69 104 TRP A N 1
ATOM 805 C CA . TRP A 1 104 ? 11.831 -6.840 5.253 1.00 91.69 104 TRP A CA 1
ATOM 806 C C . TRP A 1 104 ? 11.133 -5.594 5.801 1.00 91.69 104 TRP A C 1
ATOM 808 O O . TRP A 1 104 ? 11.112 -5.396 7.012 1.00 91.69 104 TRP A O 1
ATOM 818 N N . ILE A 1 105 ? 10.591 -4.747 4.927 1.00 94.12 105 ILE A N 1
ATOM 819 C CA . ILE A 1 105 ? 9.851 -3.556 5.336 1.00 94.12 105 ILE A CA 1
ATOM 820 C C . ILE A 1 105 ? 8.471 -3.979 5.841 1.00 94.12 105 ILE A C 1
ATOM 822 O O . ILE A 1 105 ? 7.834 -4.857 5.262 1.00 94.12 105 ILE A O 1
ATOM 826 N N . ASP A 1 106 ? 7.994 -3.348 6.916 1.00 90.69 106 ASP A N 1
ATOM 827 C CA . ASP A 1 106 ? 6.752 -3.737 7.590 1.00 90.69 106 ASP A CA 1
ATOM 828 C C . ASP A 1 106 ? 5.557 -2.809 7.328 1.00 90.69 106 ASP A C 1
ATOM 830 O O . ASP A 1 106 ? 4.406 -3.219 7.553 1.00 90.69 106 ASP A O 1
ATOM 834 N N . SER A 1 107 ? 5.818 -1.603 6.811 1.00 95.31 107 SER A N 1
ATOM 835 C CA . SER A 1 107 ? 4.829 -0.570 6.490 1.00 95.31 107 SER A CA 1
ATOM 836 C C . SER A 1 107 ? 4.845 -0.210 5.006 1.00 95.31 107 SER A C 1
ATOM 838 O O . SER A 1 107 ? 5.906 -0.042 4.418 1.00 95.31 107 SER A O 1
ATOM 840 N N . ALA A 1 108 ? 3.670 -0.012 4.405 1.00 97.19 108 ALA A N 1
ATOM 841 C CA . ALA A 1 108 ? 3.568 0.452 3.022 1.00 97.19 108 ALA A CA 1
ATOM 842 C C . ALA A 1 108 ? 4.198 1.839 2.801 1.00 97.19 108 ALA A C 1
ATOM 844 O O . ALA A 1 108 ? 4.658 2.112 1.702 1.00 97.19 108 ALA A O 1
ATOM 845 N N . SER A 1 109 ? 4.238 2.692 3.828 1.00 97.19 109 SER A N 1
ATOM 846 C CA . SER A 1 109 ? 4.844 4.032 3.771 1.00 97.19 109 SER A CA 1
ATOM 847 C C . SER A 1 109 ? 6.374 4.026 3.715 1.00 97.19 109 SER A C 1
ATOM 849 O O . SER A 1 109 ? 6.984 5.068 3.503 1.00 97.19 109 SER A O 1
ATOM 851 N N . GLU A 1 110 ? 6.991 2.883 4.012 1.00 94.44 110 GLU A N 1
ATOM 852 C CA . GLU A 1 110 ? 8.445 2.708 4.069 1.00 94.44 110 GLU A CA 1
ATOM 853 C C . GLU A 1 110 ? 8.988 1.942 2.854 1.00 94.44 110 GLU A C 1
ATOM 855 O O . GLU A 1 110 ? 10.205 1.848 2.705 1.00 94.44 110 GLU A O 1
ATOM 860 N N . ILE A 1 111 ? 8.094 1.391 2.019 1.00 92.88 111 ILE A N 1
ATOM 861 C CA . ILE A 1 111 ? 8.400 0.748 0.731 1.00 92.88 111 ILE A CA 1
ATOM 862 C C . ILE A 1 111 ? 8.615 1.823 -0.332 1.00 92.88 111 ILE A C 1
ATOM 864 O O . ILE A 1 111 ? 9.634 1.724 -1.050 1.00 92.88 111 ILE A O 1
#

pLDDT: mean 92.02, std 12.83, range [44.16, 98.56]

InterPro domains:
  IPR029472 Retrotransposon Copia-like, N-terminal [PF14244] (23-70)

Mean predicted aligned error: 4.93 Å

=== Feature glossary ===
Feature key, reading from the visual/contextual features back to the raw sequence:

Rendered structure images. Structure images are PyMOL renders from six orthogonal camera directions. Cartoon representation draws helices as coils and strands as arrows; sticks shows the backbone as bonds; surface shows the solvent-excluded envelope. Rainbow coloring maps sequence position to hue (blue→red, N→C); chain coloring assigns a distinct color per polypeptide.

Contact-map, Ramachandran, and PAE plots. Three diagnostic plots accompany the record. The Cα contact map visualizes the tertiary structure as a 2D adjacency matrix (8 Å cutoff, sequence-local contacts suppressed). The Ramachandran plot shows the distribution of backbone (φ, ψ) torsions, with points in the α and β basins reflecting secondary structure content. The PAE plot shows AlphaFold's inter-residue confidence as a color matrix.

InterPro / GO / CATH / organism. The annotation block draws on four external resources. InterPro: which protein families and domains the sequence belongs to. GO: standardized terms for what the protein does, what process it participates in, and where in the cell it acts. CATH: which structural fold it has in the CATH hierarchy. Organism: the species of origin.

Nearest PDB structures. Structural nearest neighbors (via Foldseek easy-search vs the PDB). Reported per hit: target PDB id, E-value, and alignment TM-score. A TM-score above ~0.5 is the conventional threshold for 'same fold'.

Predicted aligned error. Predicted aligned error is AlphaFold's pairwise confidence. Unlike pLDDT (per-residue), PAE is per-residue-pair and captures whether two parts of the structure are correctly placed relative to each other. Units are ångströms of expected positional error.

Solvent-accessible surface area. SASA measures how much of the protein is reachable by solvent. It is computed by rolling a water-sized probe over the atomic surface and summing the exposed area (Å²). Per-residue SASA distinguishes core (buried, low SASA) from surface (exposed, high SASA) residues; total SASA is a whole-molecule size measure.

B-factor. Crystallographic B-factors measure how much each atom's electron density is smeared out, in Å². They rise in mobile loops and surface residues and fall in the buried interior. In AlphaFold models this column is repurposed to hold pLDDT instead.

pLDDT. For AlphaFold models, the B-factor field carries pLDDT — the model's own estimate of local accuracy on a 0–100 scale. Regions with pLDDT<50 should be treated as essentially unmodeled; they often correspond to intrinsically disordered segments.

Backbone torsions (φ/ψ). φ (phi) and ψ (psi) are the two rotatable backbone dihedrals per residue: φ is the C(i-1)–N–Cα–C torsion, ψ is the N–Cα–C–N(i+1) torsion, both in degrees on (−180°, 180°]. α-helical residues cluster near (−60°, −45°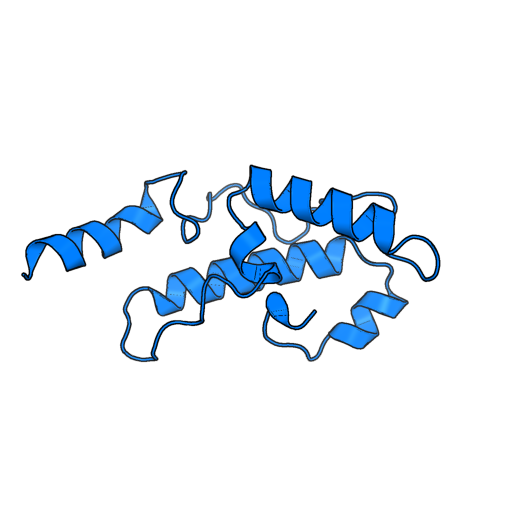); β-strand residues near (−120°, +130°). A Ramachandran plot is simply a scatter of (φ, ψ) for every residue.

Radius of gyration, Cα contacts, bounding box. Radius of gyration (Rg) is the root-mean-square distance of Cα atoms from their centroid — a single number for overall size and compactness. A globular domain of N residues has Rg ≈ 2.2·N^0.38 Å; an extended or disordered chain has a much larger Rg. The Cα contact count is the number of residue pairs whose Cα atoms are within 8 Å and are more than four positions apart in sequence — a standard proxy for tertiary packing density. The bounding box is the smallest axis-aligned box enclosing all Cα atoms.

Secondary structure (3-state, P-SEA). Three-state secondary structure (P-SEA) collapses the eight DSSP classes into helix (a), strand (b), and coil (c). P-SEA assigns these from Cα geometry alone — distances and angles — without requiring backbone oxygens, so it works on any Cα trace.

Secondary structure (8-state, DSSP). Secondary structure is the local, repeating backbone conformation. DSSP classifies it into eight states by reading the hydrogen-bond network: three helix types (H, G, I), two β types (E, B), two non-regular types (T, S), and unstructured coil (-).

Foldseek 3Di. The Foldseek 3Di string encodes local tertiary geometry as a 20-letter alphabet — one character per residue — derived from the relative positions of nearby Cα atoms. Unlike the amino-acid sequence, 3Di is a direct function of the 3D structure, so two proteins with the same fold have similar 3Di strings even at low sequence identity.

mmCIF coordinates. Structure coordinates are given as an mmCIF _atom_site loop: one row per atom with element, residue name, chain id, sequence number, and x/y/z position in Å. Only the four main-chain atoms per residue are included here; side chains are omitted to keep the record compact.

Sequence. This is the polypeptide sequence — one letter per residue, N-terminus first. Length ranges from a few dozen residues for small domains to over a thousand for large multi-domain proteins.